Protein AF-A0A844MTF4-F1 (afdb_monomer_lite)

Radius of gyration: 20.39 Å; chains: 1; bounding box: 40×27×61 Å

Foldseek 3Di:
DDPQFDPVLVVLLVVVQVVCVVVVNDDDSVCQCPDPVNCVSVRHPDDDDPDPDDPPDDPDDDD

Sequence (63 aa):
MRDRISLEMTYRGLYHFSVAYDKGQADDPVKYFTAQENQDLGVVKSVRKPVSQMDLSPFPAPS

Secondary structure (DSSP, 8-state):
----S-HHHHHHHHHHHHHHHHTTS-S-HHHHHHSGGGGGG-SSPPPPPP-PPP----SSPP-

pLDDT: mean 79.65, std 10.06, range [41.22, 92.88]

Structure (mmCIF, N/CA/C/O backbone):
data_AF-A0A844MTF4-F1
#
_entry.id   AF-A0A844MTF4-F1
#
loop_
_atom_site.group_PDB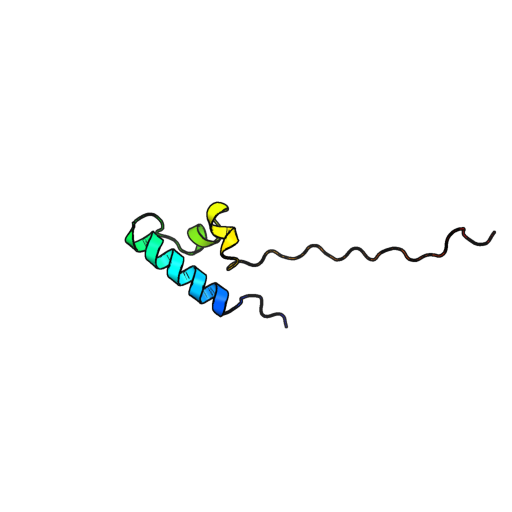
_atom_site.id
_atom_site.type_symbol
_atom_site.label_atom_id
_atom_site.label_alt_id
_atom_site.label_comp_id
_atom_site.label_asym_id
_atom_site.label_entity_id
_atom_site.label_seq_id
_atom_site.pdbx_PDB_ins_code
_atom_site.Cartn_x
_atom_site.Cartn_y
_atom_site.Cartn_z
_atom_site.occupancy
_atom_site.B_iso_or_equiv
_atom_site.auth_seq_id
_atom_site.auth_comp_id
_atom_site.auth_asym_id
_atom_site.auth_atom_id
_atom_site.pdbx_PDB_model_num
ATOM 1 N N . MET A 1 1 ? 19.641 -8.291 -9.893 1.00 41.22 1 MET A N 1
ATOM 2 C CA . MET A 1 1 ? 18.342 -8.776 -9.377 1.00 41.22 1 MET A CA 1
ATOM 3 C C . MET A 1 1 ? 17.788 -7.657 -8.504 1.00 41.22 1 MET A C 1
ATOM 5 O O . MET A 1 1 ? 18.440 -7.305 -7.537 1.00 41.22 1 MET A O 1
ATOM 9 N N . ARG A 1 2 ? 16.740 -6.945 -8.940 1.00 51.97 2 ARG A N 1
ATOM 10 C CA . ARG A 1 2 ? 16.232 -5.754 -8.230 1.00 51.97 2 ARG A CA 1
ATOM 11 C C . ARG A 1 2 ? 15.368 -6.228 -7.066 1.00 51.97 2 ARG A C 1
ATOM 13 O O . ARG A 1 2 ? 14.396 -6.930 -7.334 1.00 51.97 2 ARG A O 1
ATOM 20 N N . ASP A 1 3 ? 15.682 -5.819 -5.844 1.00 58.94 3 ASP A N 1
ATOM 21 C CA . ASP A 1 3 ? 14.743 -5.875 -4.722 1.00 58.94 3 ASP A CA 1
ATOM 22 C C . ASP A 1 3 ? 13.509 -5.053 -5.121 1.00 58.94 3 ASP A C 1
ATOM 24 O O . ASP A 1 3 ? 13.542 -3.822 -5.179 1.00 58.94 3 ASP A O 1
ATOM 28 N N . ARG A 1 4 ? 12.445 -5.737 -5.563 1.00 63.22 4 ARG A N 1
ATOM 29 C CA . ARG A 1 4 ? 11.201 -5.095 -6.030 1.00 63.22 4 ARG A CA 1
ATOM 30 C C . ARG A 1 4 ? 10.328 -4.637 -4.862 1.00 63.22 4 ARG A C 1
ATOM 32 O O . ARG A 1 4 ? 9.319 -3.978 -5.089 1.00 63.22 4 ARG A O 1
ATOM 39 N N . ILE A 1 5 ? 10.717 -5.003 -3.644 1.00 66.69 5 ILE A N 1
ATOM 40 C CA . ILE A 1 5 ? 9.971 -4.801 -2.414 1.00 66.69 5 ILE A CA 1
ATOM 41 C C . ILE A 1 5 ? 10.967 -4.286 -1.381 1.00 66.69 5 ILE A C 1
ATOM 43 O O . ILE A 1 5 ? 11.909 -4.974 -1.019 1.00 66.69 5 ILE A O 1
ATOM 47 N N . SER A 1 6 ? 10.784 -3.053 -0.923 1.00 74.25 6 SER A N 1
ATOM 48 C CA . SER A 1 6 ? 11.589 -2.520 0.172 1.00 74.25 6 SER A CA 1
ATOM 49 C C . SER A 1 6 ? 11.036 -3.039 1.498 1.00 74.25 6 SER A C 1
ATOM 51 O O . SER A 1 6 ? 9.844 -2.882 1.775 1.00 74.25 6 SER A O 1
ATOM 53 N N . LEU A 1 7 ? 11.897 -3.614 2.338 1.00 80.50 7 LEU A N 1
ATOM 54 C CA . LEU A 1 7 ? 11.505 -4.154 3.642 1.00 80.50 7 LEU A CA 1
ATOM 55 C C . LEU A 1 7 ? 10.863 -3.083 4.542 1.00 80.50 7 LEU A C 1
ATOM 57 O O . LEU A 1 7 ? 9.781 -3.297 5.082 1.00 80.50 7 LEU A O 1
ATOM 61 N N . GLU A 1 8 ? 11.472 -1.894 4.618 1.00 84.25 8 GLU A N 1
ATOM 62 C CA . GLU A 1 8 ? 10.922 -0.741 5.349 1.00 84.25 8 GLU A CA 1
ATOM 63 C C . GLU A 1 8 ? 9.511 -0.377 4.869 1.00 84.25 8 GLU A C 1
ATOM 65 O O . GLU A 1 8 ? 8.609 -0.165 5.679 1.00 84.25 8 GLU A O 1
ATOM 70 N N . MET A 1 9 ? 9.301 -0.348 3.549 1.00 84.31 9 MET A N 1
ATOM 71 C CA . MET A 1 9 ? 8.003 0.009 2.973 1.00 84.31 9 MET A CA 1
ATOM 72 C C . MET A 1 9 ? 6.954 -1.063 3.270 1.00 84.31 9 MET A C 1
ATOM 74 O O . MET A 1 9 ? 5.803 -0.727 3.515 1.00 84.31 9 MET A O 1
ATOM 78 N N . THR A 1 10 ? 7.354 -2.335 3.326 1.00 81.88 10 THR A N 1
ATOM 79 C CA . THR A 1 10 ? 6.459 -3.441 3.698 1.00 81.88 10 THR A CA 1
ATOM 80 C C . THR A 1 10 ? 6.008 -3.315 5.150 1.00 81.88 10 THR A C 1
ATOM 82 O O . THR A 1 10 ? 4.812 -3.371 5.423 1.00 81.88 10 THR A O 1
ATOM 85 N N . TYR A 1 11 ? 6.938 -3.073 6.080 1.00 86.75 11 TYR A N 1
ATOM 86 C CA . TYR A 1 11 ? 6.595 -2.887 7.492 1.00 86.75 11 TYR A CA 1
ATOM 87 C C . TYR A 1 11 ? 5.735 -1.643 7.725 1.00 86.75 11 TYR A C 1
ATOM 89 O O . TYR A 1 11 ? 4.747 -1.719 8.455 1.00 86.7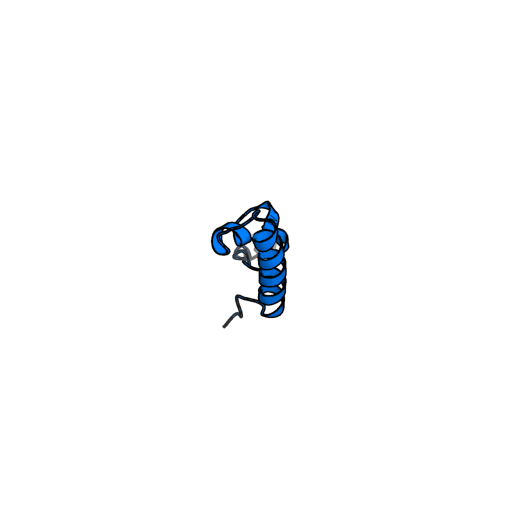5 11 TYR A O 1
ATOM 97 N N . ARG A 1 12 ? 6.055 -0.516 7.072 1.00 84.56 12 ARG A N 1
ATOM 98 C CA . ARG A 1 12 ? 5.208 0.686 7.119 1.00 84.56 12 ARG A CA 1
ATOM 99 C C . ARG A 1 12 ? 3.810 0.408 6.572 1.00 84.56 12 ARG A C 1
ATOM 101 O O . ARG A 1 12 ? 2.831 0.752 7.223 1.00 84.56 12 ARG A O 1
ATOM 108 N N . GLY A 1 13 ? 3.711 -0.264 5.427 1.00 88.25 13 GLY A N 1
ATOM 109 C CA . GLY A 1 13 ? 2.432 -0.649 4.835 1.00 88.25 13 GLY A CA 1
ATOM 110 C C . GLY A 1 13 ? 1.585 -1.507 5.773 1.00 88.25 13 GLY A C 1
ATOM 111 O O . GLY A 1 13 ? 0.417 -1.200 6.000 1.00 88.25 13 GLY A O 1
ATOM 112 N N . LEU A 1 14 ? 2.181 -2.546 6.361 1.00 89.00 14 LEU A N 1
ATOM 113 C CA . LEU A 1 14 ? 1.491 -3.440 7.293 1.00 89.00 14 LEU A CA 1
ATOM 114 C C . LEU A 1 14 ? 1.016 -2.717 8.555 1.00 89.00 14 LEU A C 1
ATOM 116 O O . LEU A 1 14 ? -0.081 -2.992 9.024 1.00 89.00 14 LEU A O 1
ATOM 120 N N . TYR A 1 15 ? 1.789 -1.762 9.077 1.00 90.69 15 TYR A N 1
ATOM 121 C CA . TYR A 1 15 ? 1.352 -0.946 10.209 1.00 90.69 15 TYR A CA 1
ATOM 122 C C . TYR A 1 15 ? 0.079 -0.149 9.883 1.00 90.69 15 TYR A C 1
ATOM 124 O O . TYR A 1 15 ? -0.888 -0.186 10.643 1.00 90.69 15 TYR A O 1
ATOM 132 N N . HIS A 1 16 ? 0.047 0.523 8.728 1.00 88.12 16 HIS A N 1
ATOM 133 C CA . HIS A 1 16 ? -1.132 1.275 8.292 1.00 88.12 16 HIS A CA 1
ATOM 134 C C . HIS A 1 16 ? -2.335 0.366 8.028 1.00 88.12 16 HIS A C 1
ATOM 136 O O . HIS A 1 16 ? -3.444 0.700 8.443 1.00 88.12 16 HIS A O 1
ATOM 142 N N . PHE A 1 17 ? -2.110 -0.800 7.415 1.00 90.62 17 PHE A N 1
ATOM 143 C CA . PHE A 1 17 ? -3.157 -1.800 7.225 1.00 90.62 17 PHE A CA 1
ATOM 144 C C . PHE A 1 17 ? -3.735 -2.273 8.563 1.00 90.62 17 PHE A C 1
ATOM 146 O O . PHE A 1 17 ? -4.949 -2.280 8.711 1.00 90.62 17 PHE A O 1
ATOM 153 N N . SER A 1 18 ? -2.903 -2.591 9.561 1.00 91.06 18 SER A N 1
ATOM 154 C CA . SER A 1 18 ? -3.386 -3.019 10.881 1.00 91.06 18 SER A CA 1
ATOM 155 C C . SER A 1 18 ? -4.255 -1.960 11.563 1.00 91.06 18 SER A C 1
ATOM 157 O O . SER A 1 18 ? -5.267 -2.299 12.167 1.00 91.06 18 SER A O 1
ATOM 159 N N . VAL A 1 19 ? -3.909 -0.674 11.435 1.00 92.44 19 VAL A N 1
ATOM 160 C CA . VAL A 1 19 ? -4.733 0.428 11.966 1.00 92.44 19 VAL A CA 1
ATOM 161 C C . VAL A 1 19 ? -6.057 0.559 11.205 1.00 92.44 19 VAL A C 1
ATOM 163 O O . VAL A 1 19 ? -7.092 0.812 11.817 1.00 92.44 19 VAL A O 1
ATOM 166 N N . ALA A 1 20 ? -6.045 0.402 9.880 1.00 89.56 20 ALA A N 1
ATOM 167 C CA . ALA A 1 20 ? -7.260 0.434 9.066 1.00 89.56 20 ALA A CA 1
ATOM 168 C C . ALA A 1 20 ? -8.165 -0.781 9.332 1.00 89.56 20 ALA A C 1
ATOM 170 O O . ALA A 1 20 ? -9.387 -0.640 9.371 1.00 89.56 20 ALA A O 1
ATOM 171 N N . TYR A 1 21 ? -7.568 -1.949 9.565 1.00 92.88 21 TYR A N 1
ATOM 172 C CA . TYR A 1 21 ? -8.256 -3.185 9.919 1.00 92.88 21 TYR A CA 1
ATOM 173 C C . TYR A 1 21 ? -8.945 -3.080 11.278 1.00 92.88 21 TYR A C 1
ATOM 175 O O . TYR A 1 21 ? -10.130 -3.382 11.387 1.00 92.88 21 TYR A O 1
ATOM 183 N N . ASP A 1 22 ? -8.246 -2.565 12.292 1.00 92.69 22 ASP A N 1
ATOM 184 C CA . ASP A 1 22 ? -8.812 -2.328 13.627 1.00 92.69 22 ASP A CA 1
ATOM 185 C C . ASP A 1 22 ? -10.015 -1.368 13.588 1.00 92.69 22 ASP A C 1
ATOM 187 O O . ASP A 1 22 ? -11.027 -1.581 14.252 1.00 92.69 22 ASP A O 1
ATOM 191 N N . LYS A 1 23 ? -9.960 -0.357 12.714 1.00 91.81 23 LYS A N 1
ATOM 192 C CA . LYS A 1 23 ? -11.064 0.588 12.484 1.00 91.81 23 LYS A CA 1
ATOM 193 C C . LYS A 1 23 ? -12.197 0.032 11.610 1.00 91.81 23 LYS A C 1
ATOM 195 O O . LYS A 1 23 ? -13.161 0.753 11.357 1.00 91.81 23 LYS A O 1
ATOM 200 N N . GLY A 1 24 ? -12.081 -1.198 11.105 1.00 91.62 24 GLY A N 1
ATOM 201 C CA . GLY A 1 24 ? -13.046 -1.804 10.182 1.00 91.62 24 GLY A CA 1
ATOM 202 C C . GLY A 1 24 ? -13.086 -1.148 8.796 1.00 91.62 24 GLY A C 1
ATOM 203 O O . GLY A 1 24 ? -14.076 -1.280 8.082 1.00 91.62 24 GLY A O 1
ATOM 204 N N . GLN A 1 25 ? -12.037 -0.413 8.418 1.00 86.50 25 GLN A N 1
ATOM 205 C CA . GLN A 1 25 ? -11.939 0.311 7.145 1.00 86.50 25 GLN A CA 1
ATOM 206 C C . GLN A 1 25 ? -11.303 -0.529 6.030 1.00 86.50 25 GLN A C 1
ATOM 208 O O . GLN A 1 25 ? -11.447 -0.193 4.857 1.00 86.50 25 GLN A O 1
ATOM 213 N N . ALA A 1 26 ? -10.594 -1.604 6.378 1.00 88.69 26 ALA A N 1
ATOM 214 C CA 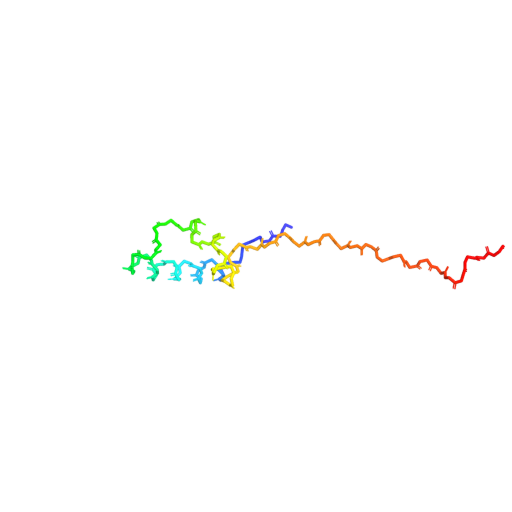. ALA A 1 26 ? -9.957 -2.505 5.426 1.00 88.69 26 ALA A CA 1
ATOM 215 C C . ALA A 1 26 ? -9.971 -3.942 5.955 1.00 88.69 26 ALA A C 1
ATOM 217 O O . ALA A 1 26 ? -9.551 -4.176 7.080 1.00 88.69 26 ALA A O 1
ATOM 218 N N . ASP A 1 27 ? -10.413 -4.905 5.152 1.00 91.19 27 ASP A N 1
ATOM 219 C CA . ASP A 1 27 ? -10.377 -6.337 5.485 1.00 91.19 27 ASP A CA 1
ATOM 220 C C . ASP A 1 27 ? -9.318 -7.095 4.672 1.00 91.19 27 ASP A C 1
ATOM 222 O O . ASP A 1 27 ? -8.729 -8.066 5.145 1.00 91.19 27 ASP A O 1
ATOM 226 N N . ASP A 1 28 ? -9.044 -6.613 3.460 1.00 88.75 28 ASP A N 1
ATOM 227 C CA . ASP A 1 28 ? -8.162 -7.266 2.505 1.00 88.75 28 ASP A CA 1
ATOM 228 C C . ASP A 1 28 ? -6.891 -6.424 2.276 1.00 88.75 28 ASP A C 1
ATOM 230 O O . ASP A 1 28 ? -6.971 -5.297 1.769 1.00 88.75 28 ASP A O 1
ATOM 234 N N . PRO A 1 29 ? -5.699 -6.948 2.614 1.00 85.50 29 PRO A N 1
ATOM 235 C CA . PRO A 1 29 ? -4.451 -6.205 2.476 1.00 85.50 29 PRO A CA 1
ATOM 236 C C . PRO A 1 29 ? -4.081 -5.944 1.011 1.00 85.50 29 PRO A C 1
ATOM 238 O O . PRO A 1 29 ? -3.473 -4.921 0.705 1.00 85.50 29 PRO A O 1
ATOM 241 N N . VAL A 1 30 ? -4.461 -6.821 0.077 1.00 84.75 30 VAL A N 1
ATOM 242 C CA . VAL A 1 30 ? -4.176 -6.630 -1.351 1.00 84.75 30 VAL A CA 1
ATOM 243 C C . VAL A 1 30 ? -5.026 -5.491 -1.900 1.00 84.75 30 VAL A C 1
ATOM 245 O O . VAL A 1 30 ? -4.492 -4.599 -2.561 1.00 84.75 30 VAL A O 1
ATOM 248 N N . LYS A 1 31 ? -6.326 -5.458 -1.591 1.00 86.44 31 LYS A N 1
ATOM 249 C CA . LYS A 1 31 ? -7.202 -4.331 -1.947 1.00 86.44 31 LYS A CA 1
ATOM 250 C C . LYS A 1 31 ? -6.722 -3.039 -1.297 1.00 86.44 31 LYS A C 1
ATOM 252 O O . LYS A 1 31 ? -6.664 -2.016 -1.970 1.00 86.44 31 LYS A O 1
ATOM 257 N N . TYR A 1 32 ? -6.301 -3.095 -0.034 1.00 88.00 32 TYR A N 1
ATOM 258 C CA . TYR A 1 32 ? -5.791 -1.931 0.684 1.00 88.00 32 TYR A CA 1
ATOM 259 C C . TYR A 1 32 ? -4.550 -1.332 0.013 1.00 88.00 32 TYR A C 1
ATOM 261 O O . TYR A 1 32 ? -4.527 -0.136 -0.257 1.00 88.00 32 TYR A O 1
ATOM 269 N N . PHE A 1 33 ? -3.545 -2.147 -0.327 1.00 83.69 33 PHE A N 1
ATOM 270 C CA . PHE A 1 33 ? -2.310 -1.654 -0.952 1.00 83.69 33 PHE A CA 1
ATOM 271 C C . PHE A 1 33 ? -2.446 -1.306 -2.438 1.00 83.69 33 PHE A C 1
ATOM 273 O O . PHE A 1 33 ? -1.592 -0.603 -2.978 1.00 83.69 33 PHE A O 1
ATOM 280 N N . THR A 1 34 ? -3.480 -1.807 -3.115 1.00 83.38 34 THR A N 1
ATOM 281 C CA . THR A 1 34 ? -3.750 -1.484 -4.526 1.00 83.38 34 THR A CA 1
ATOM 282 C C . THR A 1 34 ? -4.676 -0.279 -4.695 1.00 83.38 34 THR A C 1
ATOM 284 O O . THR A 1 34 ? -4.697 0.309 -5.780 1.00 83.38 34 THR A O 1
ATOM 287 N N . ALA A 1 35 ? -5.391 0.128 -3.639 1.00 86.31 35 ALA A N 1
ATOM 288 C CA . ALA A 1 35 ? -6.246 1.308 -3.638 1.00 86.31 35 ALA A CA 1
ATOM 289 C C . ALA A 1 35 ? -5.444 2.578 -3.961 1.00 86.31 35 ALA A C 1
ATOM 291 O O . ALA A 1 35 ? -4.358 2.799 -3.425 1.00 86.31 35 ALA A O 1
ATOM 292 N N . GLN A 1 36 ? -5.992 3.430 -4.832 1.00 80.56 36 GLN A N 1
ATOM 293 C CA . GLN A 1 36 ? -5.327 4.652 -5.302 1.00 80.56 36 GLN A CA 1
ATOM 294 C C . GLN A 1 36 ? -4.972 5.608 -4.153 1.00 80.56 36 GLN A C 1
ATOM 296 O O . GLN A 1 36 ? -3.943 6.277 -4.211 1.00 80.56 36 GLN A O 1
ATOM 301 N N . GLU A 1 37 ? -5.796 5.634 -3.106 1.00 82.50 37 GLU A N 1
ATOM 302 C CA . GLU A 1 37 ? -5.596 6.448 -1.904 1.00 82.50 37 GLU A CA 1
ATOM 303 C C . GLU A 1 37 ? -4.421 6.003 -1.023 1.00 82.50 37 GLU A C 1
ATOM 305 O O . GLU A 1 37 ? -3.902 6.834 -0.293 1.00 82.50 37 GLU A O 1
ATOM 310 N N . ASN A 1 38 ? -3.977 4.742 -1.128 1.00 80.88 38 ASN A N 1
ATOM 311 C CA . ASN A 1 38 ? -2.888 4.162 -0.327 1.00 80.88 38 ASN A CA 1
ATOM 312 C C . ASN A 1 38 ? -1.605 3.918 -1.147 1.00 80.88 38 ASN A C 1
ATOM 314 O O . ASN A 1 38 ? -0.658 3.282 -0.670 1.00 80.88 38 ASN A O 1
ATOM 318 N N . GLN A 1 39 ? -1.559 4.370 -2.409 1.00 75.19 39 GLN A N 1
ATOM 319 C CA . GLN A 1 39 ? -0.376 4.219 -3.267 1.00 75.19 39 GLN A CA 1
ATOM 320 C C . GLN A 1 39 ? 0.811 5.080 -2.810 1.00 75.19 39 GLN A C 1
ATOM 322 O O . GLN A 1 39 ? 1.956 4.783 -3.164 1.00 75.19 39 GLN A O 1
ATOM 327 N N . ASP A 1 40 ? 0.566 6.115 -2.004 1.00 72.94 40 ASP A N 1
ATOM 328 C CA . ASP A 1 40 ? 1.591 6.953 -1.375 1.00 72.94 40 ASP A CA 1
ATOM 329 C C . ASP A 1 40 ? 2.496 6.145 -0.431 1.00 72.94 40 ASP A C 1
ATOM 331 O O . ASP A 1 40 ? 3.702 6.399 -0.357 1.00 72.94 40 ASP A O 1
ATOM 335 N N . LEU A 1 41 ? 1.953 5.087 0.185 1.00 73.69 41 LEU A N 1
ATOM 336 C CA . LEU A 1 41 ? 2.703 4.163 1.032 1.00 73.69 41 LEU A CA 1
ATOM 337 C C . LEU A 1 41 ? 3.762 3.386 0.249 1.00 73.69 41 LEU A C 1
ATOM 339 O O . LEU A 1 41 ? 4.589 2.718 0.858 1.00 73.69 41 LEU A O 1
ATOM 343 N N . GLY A 1 42 ? 3.762 3.429 -1.088 1.00 68.75 42 GLY A N 1
ATOM 344 C CA . GLY A 1 42 ? 4.863 2.955 -1.925 1.00 68.75 42 GLY A CA 1
ATOM 345 C C . GLY A 1 42 ? 5.263 1.490 -1.716 1.00 68.75 42 GLY A C 1
ATOM 346 O O . GLY A 1 42 ? 6.404 1.146 -2.048 1.00 68.75 42 GLY A O 1
ATOM 347 N N . VAL A 1 43 ? 4.359 0.670 -1.158 1.00 73.38 43 VAL A N 1
ATOM 348 C CA . VAL A 1 43 ? 4.496 -0.780 -0.932 1.00 73.38 43 VAL A CA 1
ATOM 349 C C . VAL A 1 43 ? 4.587 -1.495 -2.275 1.00 73.38 43 VAL A C 1
ATOM 351 O O . VAL A 1 43 ? 5.523 -2.252 -2.525 1.00 73.38 43 VAL A O 1
ATOM 354 N N . VAL A 1 44 ? 3.654 -1.184 -3.178 1.00 70.69 44 VAL A N 1
ATOM 355 C CA . VAL A 1 44 ? 3.665 -1.663 -4.560 1.00 70.69 44 VAL A CA 1
ATOM 356 C C . VAL A 1 44 ? 4.411 -0.640 -5.412 1.00 70.69 44 VAL A C 1
ATOM 35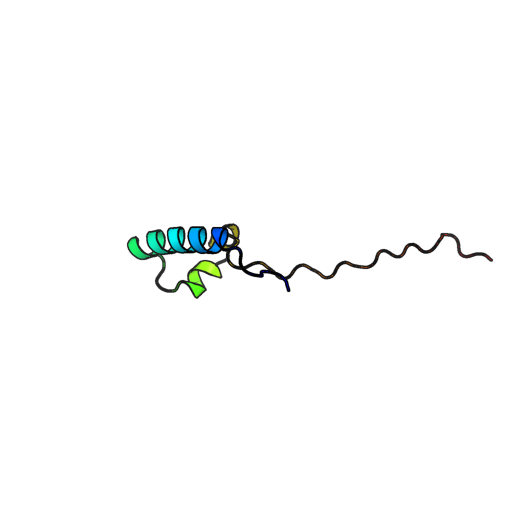8 O O . VAL A 1 44 ? 3.926 0.460 -5.670 1.00 70.69 44 VAL A O 1
ATOM 361 N N . LYS A 1 45 ? 5.631 -0.976 -5.839 1.00 70.12 45 LYS A N 1
ATOM 362 C CA . LYS A 1 45 ? 6.409 -0.117 -6.741 1.00 70.12 45 LYS A CA 1
ATOM 363 C C . LYS A 1 45 ? 5.912 -0.282 -8.177 1.00 70.12 45 LYS A C 1
ATOM 365 O O . LYS A 1 45 ? 5.980 -1.376 -8.736 1.00 70.12 45 LYS A O 1
ATOM 370 N N . SER A 1 46 ? 5.490 0.816 -8.799 1.00 67.75 46 SER A N 1
ATOM 371 C CA . SER A 1 46 ? 5.139 0.830 -10.222 1.00 67.75 46 SER A CA 1
ATOM 372 C C . SER A 1 46 ? 6.346 0.496 -11.099 1.00 67.75 46 SER A C 1
ATOM 374 O O . SER A 1 46 ? 7.481 0.907 -10.828 1.00 67.75 46 SER A O 1
ATOM 376 N N . VAL A 1 47 ? 6.099 -0.227 -12.192 1.00 73.25 47 VAL A N 1
ATOM 377 C CA . VAL A 1 47 ? 7.119 -0.490 -13.210 1.00 73.25 47 VAL A CA 1
ATOM 378 C C . VAL A 1 47 ? 7.523 0.844 -13.838 1.00 73.25 47 VAL A C 1
ATOM 380 O O . VAL A 1 47 ? 6.688 1.568 -14.379 1.00 73.25 47 VAL A O 1
ATOM 383 N N . ARG A 1 48 ? 8.810 1.201 -13.739 1.00 72.44 48 ARG A N 1
ATOM 384 C CA . ARG A 1 48 ? 9.327 2.422 -14.374 1.00 72.44 48 ARG A CA 1
ATOM 385 C C . ARG A 1 48 ? 9.156 2.327 -15.890 1.00 72.44 48 ARG A C 1
ATOM 387 O O . ARG A 1 48 ? 9.430 1.278 -16.471 1.00 72.44 48 ARG A O 1
ATOM 394 N N . LYS A 1 49 ? 8.768 3.444 -16.515 1.00 77.94 49 LYS A N 1
ATOM 395 C CA . LYS A 1 49 ? 8.744 3.582 -17.977 1.00 77.94 49 LYS A CA 1
ATOM 396 C C . LYS A 1 49 ? 10.124 3.225 -18.555 1.00 77.94 49 LYS A C 1
ATOM 398 O O . LYS A 1 49 ? 11.132 3.555 -17.917 1.00 77.94 49 LYS A O 1
ATOM 403 N N . PRO A 1 50 ? 10.187 2.560 -19.723 1.00 75.88 50 PRO A N 1
ATOM 404 C CA . PRO A 1 50 ? 11.455 2.331 -20.399 1.00 75.88 50 PRO A CA 1
ATOM 405 C C . PRO A 1 50 ? 12.118 3.682 -20.676 1.00 75.88 50 PRO A C 1
ATOM 407 O O . PRO A 1 50 ? 11.452 4.648 -21.049 1.00 75.88 50 PRO A O 1
ATOM 410 N N . VAL A 1 51 ? 13.425 3.762 -20.435 1.00 79.19 51 VAL A N 1
ATOM 411 C CA . VAL A 1 51 ? 14.207 4.956 -20.759 1.00 79.19 51 VAL A CA 1
ATOM 412 C C . VAL A 1 51 ? 14.256 5.045 -22.280 1.00 79.19 51 VAL A C 1
ATOM 414 O O . VAL A 1 51 ? 14.850 4.171 -22.910 1.00 79.19 51 VAL A O 1
ATOM 417 N N . SER A 1 52 ? 13.621 6.060 -22.874 1.00 78.81 52 SER A N 1
ATOM 418 C CA . SER A 1 52 ? 13.854 6.366 -24.289 1.00 78.81 52 SER A CA 1
ATOM 419 C C . SER A 1 52 ? 15.336 6.665 -24.463 1.00 78.81 52 SER A C 1
ATOM 421 O O . SER A 1 52 ? 15.864 7.558 -23.797 1.00 78.81 52 SER A O 1
ATOM 423 N N . GLN A 1 53 ? 16.009 5.922 -25.341 1.00 79.88 53 GLN A N 1
ATOM 424 C CA . GLN A 1 53 ? 17.335 6.313 -25.800 1.00 79.88 53 GLN A CA 1
ATOM 425 C C . GLN A 1 53 ? 17.186 7.657 -26.516 1.00 79.88 53 GLN A C 1
ATOM 427 O O . GLN A 1 53 ? 16.426 7.770 -27.475 1.00 79.88 53 GLN A O 1
ATOM 432 N N . MET A 1 54 ? 17.840 8.691 -25.988 1.00 76.75 54 MET A N 1
ATOM 433 C CA . MET A 1 54 ? 17.937 9.976 -26.672 1.00 76.75 54 MET A CA 1
ATOM 434 C C . MET A 1 54 ? 18.787 9.775 -27.925 1.00 76.75 54 MET A C 1
ATOM 436 O O . MET A 1 54 ? 19.884 9.223 -27.835 1.00 76.75 54 MET A O 1
ATOM 440 N N . ASP A 1 55 ? 18.271 10.201 -29.075 1.00 80.25 55 ASP A N 1
ATOM 441 C CA . ASP A 1 55 ? 19.051 10.252 -30.305 1.00 80.25 55 ASP A CA 1
ATOM 442 C C . ASP A 1 55 ? 20.101 11.361 -30.163 1.00 80.25 55 ASP A C 1
ATOM 444 O O . ASP A 1 55 ? 19.766 12.532 -29.988 1.00 80.25 55 ASP A O 1
ATOM 448 N N . LEU A 1 56 ? 21.374 10.966 -30.145 1.00 79.50 56 LEU A N 1
ATOM 449 C CA . LEU A 1 56 ? 22.523 11.871 -30.044 1.00 79.50 56 LEU A CA 1
ATOM 450 C C . LEU A 1 56 ? 23.209 12.049 -31.404 1.00 79.50 56 LEU A C 1
ATOM 452 O O . LEU A 1 56 ? 24.413 12.306 -31.458 1.00 79.50 56 LEU A O 1
ATOM 456 N N . SER A 1 57 ? 22.479 11.846 -32.505 1.00 82.81 57 SER A N 1
ATOM 457 C CA . SER A 1 57 ? 23.060 12.021 -33.829 1.00 82.81 57 SER A CA 1
ATOM 458 C C . SER A 1 57 ? 23.473 13.491 -34.035 1.00 82.81 57 SER A C 1
ATOM 460 O O . SER A 1 57 ? 22.756 14.409 -33.623 1.00 82.81 57 SER A O 1
ATOM 462 N N . PRO A 1 58 ? 24.662 13.754 -34.610 1.00 81.94 58 PRO A N 1
ATOM 463 C CA . PRO A 1 58 ? 25.104 15.115 -34.884 1.00 81.94 58 PRO A CA 1
ATOM 464 C C . PRO A 1 58 ? 24.223 15.753 -35.967 1.00 81.94 58 PRO A C 1
ATOM 466 O O . PRO A 1 58 ? 23.949 15.136 -36.996 1.00 81.94 58 PRO A O 1
ATOM 469 N N . PHE A 1 59 ? 23.805 17.002 -35.744 1.00 73.31 59 PHE A N 1
ATOM 470 C CA . PHE A 1 59 ? 22.989 17.774 -36.685 1.00 73.31 59 PHE A CA 1
ATOM 471 C C . PHE A 1 59 ? 23.780 18.984 -37.224 1.00 73.31 59 PHE A C 1
ATOM 473 O O . PHE A 1 59 ? 24.378 19.697 -36.411 1.00 73.31 59 PHE A O 1
ATOM 480 N N . PRO A 1 60 ? 23.763 19.275 -38.544 1.00 76.94 60 PRO A N 1
ATOM 481 C CA . PRO A 1 60 ? 23.065 18.556 -39.616 1.00 76.94 60 PRO A CA 1
ATOM 482 C C . PRO A 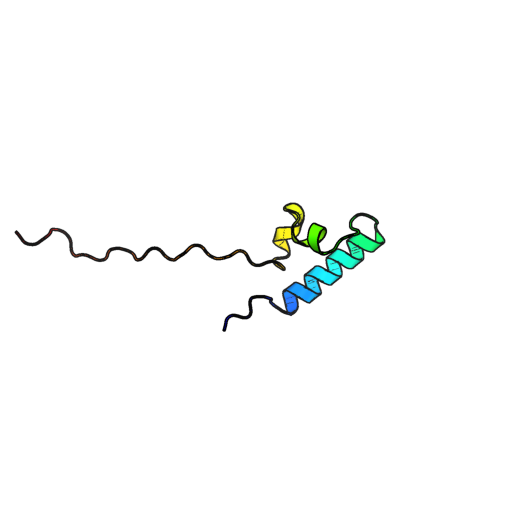1 60 ? 23.841 17.330 -40.127 1.00 76.94 60 PRO A C 1
ATOM 484 O O . PRO A 1 60 ? 25.050 17.215 -39.926 1.00 76.94 60 PRO A O 1
ATOM 487 N N . ALA A 1 61 ? 23.133 16.430 -40.817 1.00 69.38 61 ALA A N 1
ATOM 488 C CA . ALA A 1 61 ? 23.754 15.325 -41.542 1.00 69.38 61 ALA A CA 1
ATOM 489 C C . ALA A 1 61 ? 24.785 15.875 -42.552 1.00 69.38 61 ALA A C 1
ATOM 491 O O . ALA A 1 61 ? 24.469 16.848 -43.244 1.00 69.38 61 ALA A O 1
ATOM 492 N N . PRO A 1 62 ? 26.005 15.308 -42.634 1.00 73.56 62 PRO A N 1
ATOM 493 C CA . PRO A 1 62 ? 26.980 15.730 -43.633 1.00 73.56 62 PRO A CA 1
ATOM 494 C C . PRO A 1 62 ? 26.416 15.481 -45.039 1.00 73.56 62 PRO A C 1
ATOM 496 O O . PRO A 1 62 ? 25.924 14.385 -45.315 1.00 73.56 62 PRO A O 1
ATOM 499 N N . SER A 1 63 ? 26.445 16.531 -45.868 1.00 69.12 63 SER A N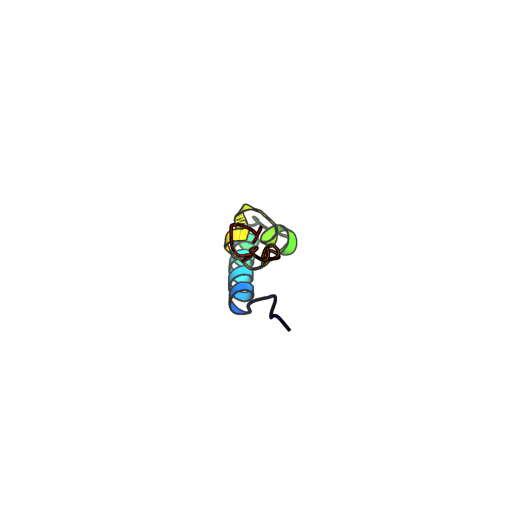 1
ATOM 500 C CA . SER A 1 63 ? 25.976 16.558 -47.262 1.00 69.12 63 SER A CA 1
ATOM 501 C C . SER A 1 63 ? 26.690 15.570 -48.177 1.00 69.12 63 SER A C 1
ATOM 503 O O . SER A 1 63 ? 27.903 15.340 -47.964 1.00 69.12 63 SER A O 1
#